Protein AF-A0A3E0G7Y0-F1 (afdb_monomer_lite)

Organism: NCBI:txid1045776

Radius of gyration: 15.61 Å; chains: 1; bounding box: 34×32×47 Å

Structure (mmCIF, N/CA/C/O backbone):
data_AF-A0A3E0G7Y0-F1
#
_entry.id   AF-A0A3E0G7Y0-F1
#
loop_
_atom_site.group_PDB
_atom_site.id
_atom_site.type_symbol
_atom_site.label_atom_id
_atom_site.label_alt_id
_atom_site.label_comp_id
_atom_site.label_asym_id
_atom_site.label_entity_id
_atom_site.label_seq_id
_atom_site.pdbx_PDB_ins_code
_atom_site.Cartn_x
_atom_site.Cartn_y
_atom_site.Cartn_z
_atom_site.occupancy
_atom_site.B_iso_or_equiv
_atom_site.auth_seq_id
_atom_site.auth_comp_id
_atom_site.auth_asym_id
_atom_site.auth_atom_id
_atom_site.pdbx_PDB_model_num
ATOM 1 N N . MET A 1 1 ? -2.783 -19.690 -9.354 1.00 40.16 1 MET A N 1
ATOM 2 C CA . MET A 1 1 ? -3.882 -18.804 -8.920 1.00 40.16 1 MET A CA 1
ATOM 3 C C . MET A 1 1 ? -3.302 -17.418 -8.738 1.00 40.16 1 MET A C 1
ATOM 5 O O . MET A 1 1 ? -2.464 -17.241 -7.866 1.00 40.16 1 MET A O 1
ATOM 9 N N . THR A 1 2 ? -3.660 -16.479 -9.604 1.00 47.41 2 THR A N 1
ATOM 10 C CA . THR A 1 2 ? -3.319 -15.061 -9.457 1.00 47.41 2 THR A CA 1
ATOM 11 C C . THR A 1 2 ? -4.355 -14.449 -8.523 1.00 47.41 2 THR A C 1
ATOM 13 O O . THR A 1 2 ? -5.534 -14.386 -8.861 1.00 47.41 2 THR A O 1
ATOM 16 N N . TYR A 1 3 ? -3.946 -14.076 -7.313 1.00 53.06 3 TYR A N 1
ATOM 17 C CA . TYR A 1 3 ? -4.807 -13.318 -6.411 1.00 53.06 3 TYR A CA 1
ATOM 18 C C . TYR A 1 3 ? -4.875 -11.885 -6.941 1.00 53.06 3 TYR A C 1
ATOM 20 O O . TYR A 1 3 ? -3.889 -11.155 -6.871 1.00 53.06 3 TYR A O 1
ATOM 28 N N . HIS A 1 4 ? -6.009 -11.503 -7.529 1.00 61.38 4 HIS A N 1
ATOM 29 C CA . HIS A 1 4 ? -6.236 -10.122 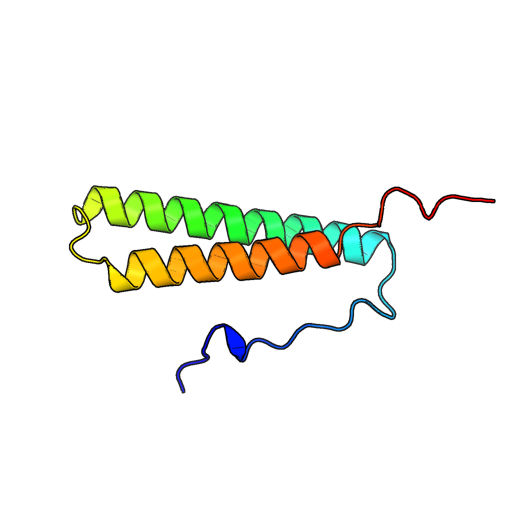-7.949 1.00 61.38 4 HIS A CA 1
ATOM 30 C C . HIS A 1 4 ? -6.431 -9.240 -6.714 1.00 61.38 4 HIS A C 1
ATOM 32 O O . HIS A 1 4 ? -6.992 -9.686 -5.713 1.00 61.38 4 HIS A O 1
ATOM 38 N N . LEU A 1 5 ? -5.990 -7.986 -6.779 1.00 59.22 5 LEU A N 1
ATOM 39 C CA . LEU A 1 5 ? -6.084 -7.032 -5.669 1.00 59.22 5 LEU A CA 1
ATOM 40 C C . LEU A 1 5 ? -7.504 -6.912 -5.099 1.00 59.22 5 LEU A C 1
ATOM 42 O O . LEU A 1 5 ? -7.684 -6.879 -3.881 1.00 59.22 5 LEU A O 1
ATOM 46 N N . ASP A 1 6 ? -8.504 -6.980 -5.973 1.00 57.16 6 ASP A N 1
ATOM 47 C CA . ASP A 1 6 ? -9.926 -6.911 -5.623 1.00 57.16 6 ASP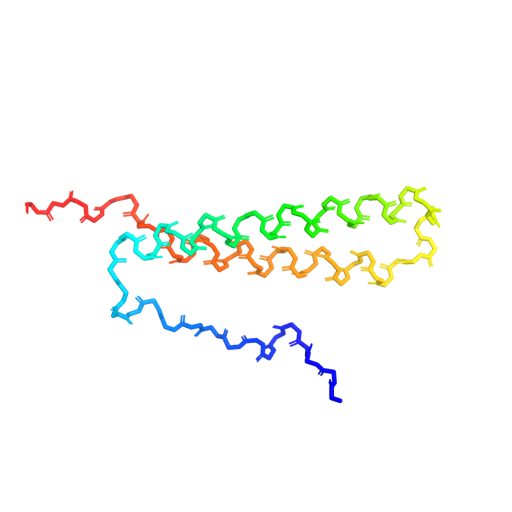 A CA 1
ATOM 48 C C . ASP A 1 6 ? -10.435 -8.142 -4.856 1.00 57.16 6 ASP A C 1
ATOM 50 O O . ASP A 1 6 ? -11.496 -8.103 -4.236 1.00 57.16 6 ASP A O 1
ATOM 54 N N . THR A 1 7 ? -9.675 -9.241 -4.869 1.00 59.44 7 THR A N 1
ATOM 55 C CA . THR A 1 7 ? -10.005 -10.485 -4.154 1.00 59.44 7 THR A CA 1
ATOM 56 C C . THR A 1 7 ? -9.434 -10.536 -2.743 1.00 59.44 7 THR A C 1
ATOM 58 O O . THR A 1 7 ? -9.797 -11.422 -1.967 1.00 59.44 7 THR A O 1
ATOM 61 N N . LEU A 1 8 ? -8.555 -9.596 -2.374 1.00 62.59 8 LEU A N 1
ATOM 62 C CA . LEU A 1 8 ? -8.065 -9.508 -1.006 1.00 62.59 8 LEU A CA 1
ATOM 63 C C . LEU A 1 8 ? -9.256 -9.186 -0.100 1.00 62.59 8 LEU A C 1
ATOM 65 O O . LEU A 1 8 ? -9.844 -8.109 -0.202 1.00 62.59 8 LEU A O 1
ATOM 69 N N . ALA A 1 9 ? -9.600 -10.097 0.809 1.00 63.44 9 ALA A N 1
ATOM 70 C CA . ALA A 1 9 ? -10.658 -9.868 1.783 1.00 63.44 9 ALA A CA 1
ATOM 71 C C . ALA A 1 9 ? -10.421 -8.544 2.533 1.00 63.44 9 ALA A C 1
ATOM 73 O O . ALA A 1 9 ? -9.278 -8.180 2.828 1.00 63.44 9 ALA A O 1
ATOM 74 N N . HIS A 1 10 ? -11.503 -7.816 2.808 1.00 65.31 10 HIS A N 1
ATOM 75 C CA . HIS A 1 10 ? -11.500 -6.678 3.720 1.00 65.31 10 HIS A CA 1
ATOM 76 C C . HIS A 1 10 ? -11.706 -7.255 5.119 1.00 65.31 10 HIS A C 1
ATOM 78 O O . HIS A 1 10 ? -12.833 -7.660 5.416 1.00 65.31 10 HIS A O 1
ATOM 84 N N . PRO A 1 11 ? -10.661 -7.370 5.957 1.00 66.12 11 PRO A N 1
ATOM 85 C CA . PRO A 1 11 ? -10.855 -7.921 7.285 1.00 66.12 11 PRO A CA 1
ATOM 86 C C . PRO A 1 11 ? -11.826 -7.001 8.036 1.00 66.12 11 PRO A C 1
ATOM 88 O O . PRO A 1 11 ? -11.712 -5.775 7.908 1.00 66.12 11 PRO A O 1
ATOM 91 N N . PRO A 1 12 ? -12.810 -7.554 8.763 1.00 69.50 12 PRO A N 1
ATOM 92 C CA . PRO A 1 12 ? -13.746 -6.739 9.517 1.00 69.50 12 PRO A CA 1
ATOM 93 C C . PRO A 1 12 ? -12.974 -5.854 10.501 1.00 69.50 12 PRO A C 1
ATOM 95 O O . PRO A 1 12 ? -12.043 -6.300 11.168 1.00 69.50 12 PRO A O 1
ATOM 98 N N . VAL A 1 13 ? -13.343 -4.575 10.545 1.00 72.06 13 VAL A N 1
ATOM 99 C CA . VAL A 1 13 ? -12.856 -3.632 11.568 1.00 72.06 13 VAL A CA 1
ATOM 100 C C . VAL A 1 13 ? -13.604 -3.862 12.885 1.00 72.06 13 VAL A C 1
ATOM 102 O O . VAL A 1 13 ? -13.085 -3.577 13.963 1.00 72.06 13 VAL A O 1
ATOM 105 N N . ASP A 1 14 ? -14.814 -4.412 12.783 1.00 73.44 14 ASP A N 1
ATOM 106 C CA . ASP A 1 14 ? -15.674 -4.748 13.906 1.00 73.44 14 ASP A CA 1
ATOM 107 C C . ASP A 1 14 ? -15.028 -5.848 14.756 1.00 73.44 14 ASP A C 1
ATOM 109 O O . ASP A 1 14 ? -14.615 -6.890 14.247 1.00 73.44 14 ASP A O 1
ATOM 113 N N . GLY A 1 15 ? -14.936 -5.604 16.063 1.00 76.50 15 GLY A N 1
ATOM 114 C CA . GLY A 1 15 ? -14.336 -6.531 17.027 1.00 76.50 15 GLY A CA 1
ATOM 115 C C . GLY A 1 15 ? -12.854 -6.295 17.327 1.00 76.50 15 GLY A C 1
ATOM 116 O O . GLY A 1 15 ? -12.346 -6.905 18.263 1.00 76.50 15 GLY A O 1
ATOM 117 N N . LEU A 1 16 ? -12.174 -5.392 16.610 1.00 83.75 16 LEU A N 1
ATOM 118 C CA . LEU A 1 16 ? -10.797 -5.001 16.925 1.00 83.75 16 LEU A CA 1
ATOM 119 C C . LEU A 1 16 ? -10.755 -3.871 17.956 1.00 83.75 16 LEU A C 1
ATOM 121 O O . LEU A 1 16 ? -11.490 -2.882 17.855 1.00 83.75 16 LEU A O 1
ATOM 125 N N . SER A 1 17 ? -9.844 -3.981 18.921 1.00 89.00 17 SER A N 1
ATOM 126 C CA . SER A 1 17 ? -9.577 -2.910 19.879 1.00 89.00 17 SER A CA 1
ATOM 127 C C . SER A 1 17 ? -8.952 -1.684 19.192 1.00 89.00 17 SER A C 1
ATOM 129 O O . SER A 1 17 ? -8.310 -1.814 18.143 1.00 89.00 17 SER A O 1
ATOM 131 N N . PRO A 1 18 ? -9.064 -0.480 19.787 1.00 88.00 18 PRO A N 1
ATOM 132 C CA . PRO A 1 18 ? -8.422 0.720 19.246 1.00 88.00 18 PRO A CA 1
ATOM 133 C C . PRO A 1 18 ? -6.917 0.545 18.995 1.00 88.00 18 PRO A C 1
ATOM 135 O O . PRO A 1 18 ? -6.416 0.954 17.954 1.00 88.00 18 PRO A O 1
ATOM 138 N N . ARG A 1 19 ? -6.210 -0.149 19.896 1.00 88.75 19 ARG A N 1
ATOM 139 C CA . ARG A 1 19 ? -4.767 -0.397 19.774 1.00 88.75 19 ARG A CA 1
ATOM 140 C C . ARG A 1 19 ? -4.421 -1.344 18.624 1.00 88.75 19 ARG A C 1
ATOM 142 O O . ARG A 1 19 ? -3.440 -1.118 17.923 1.00 88.75 19 ARG A O 1
ATOM 149 N N . GLU A 1 20 ? -5.206 -2.401 18.419 1.00 89.44 20 GLU A N 1
ATOM 150 C CA . GLU A 1 20 ? -5.016 -3.317 17.283 1.00 89.44 20 GLU A CA 1
ATOM 151 C C . GLU A 1 20 ? -5.276 -2.605 15.958 1.00 89.44 20 GLU A C 1
ATOM 153 O O . GLU A 1 20 ? -4.521 -2.771 15.001 1.00 89.44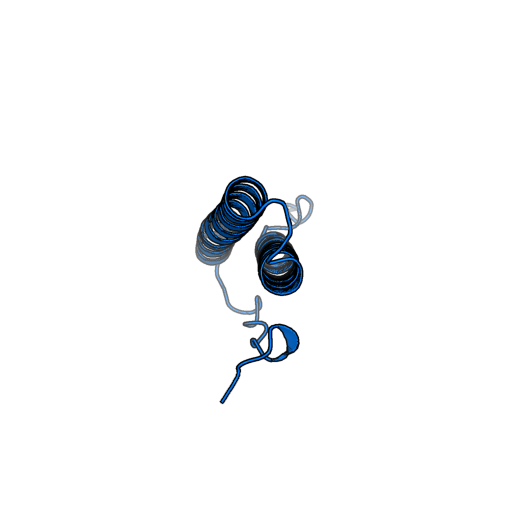 20 GLU A O 1
ATOM 158 N N . ARG A 1 21 ? -6.305 -1.756 15.922 1.00 89.06 21 ARG A N 1
ATOM 159 C CA . ARG A 1 21 ? -6.617 -0.913 14.769 1.00 89.06 21 ARG A CA 1
ATOM 160 C C . ARG A 1 21 ? -5.491 0.069 14.450 1.00 89.06 21 ARG A C 1
ATOM 162 O O . ARG A 1 21 ? -5.093 0.164 13.295 1.00 89.06 21 ARG A O 1
ATOM 169 N N . GLU A 1 22 ? -4.951 0.763 15.447 1.00 91.38 22 GLU A N 1
ATOM 170 C CA . GLU A 1 22 ? -3.796 1.656 15.273 1.00 91.38 22 GLU A CA 1
ATOM 171 C C . GLU A 1 22 ? -2.557 0.907 14.770 1.00 91.38 22 GLU A C 1
ATOM 173 O O . GLU A 1 22 ? -1.897 1.369 13.838 1.00 91.38 22 GLU A O 1
ATOM 178 N N . CYS A 1 23 ? -2.269 -0.269 15.339 1.00 90.69 23 CYS A N 1
ATOM 179 C CA . CYS A 1 23 ? -1.156 -1.114 14.911 1.00 90.69 23 CYS A CA 1
ATOM 180 C C . CYS A 1 23 ? -1.298 -1.508 13.433 1.00 90.69 23 CYS A C 1
ATOM 182 O O . CYS A 1 23 ? -0.409 -1.231 12.630 1.00 90.69 23 CYS A O 1
ATOM 184 N N . LEU A 1 24 ? -2.459 -2.049 13.047 1.00 89.81 24 LEU A N 1
ATOM 185 C CA . LEU A 1 24 ? -2.742 -2.441 11.665 1.00 89.81 24 LEU A CA 1
ATOM 186 C C . LEU A 1 24 ? -2.726 -1.247 10.706 1.00 89.81 24 LEU A C 1
ATOM 188 O O . LEU A 1 24 ? -2.198 -1.356 9.602 1.00 89.81 24 LEU A O 1
ATOM 192 N N . ALA A 1 25 ? -3.271 -0.095 11.109 1.00 91.25 25 ALA A N 1
ATOM 193 C CA . ALA A 1 25 ? -3.217 1.123 10.305 1.00 91.25 25 ALA A CA 1
ATOM 194 C C . ALA A 1 25 ? -1.768 1.551 10.027 1.00 91.25 25 ALA A C 1
ATOM 196 O O . ALA A 1 25 ? -1.437 1.921 8.897 1.00 91.25 25 ALA A O 1
ATOM 197 N N . SER A 1 26 ? -0.905 1.479 11.043 1.00 93.75 26 SER A N 1
ATOM 198 C CA . SER A 1 26 ? 0.519 1.796 10.927 1.00 93.75 26 SER A CA 1
ATOM 199 C C . SER A 1 26 ? 1.239 0.813 10.001 1.00 93.75 26 SER A C 1
ATOM 201 O O . SER A 1 26 ? 1.858 1.230 9.021 1.00 93.75 26 SER A O 1
ATOM 203 N N . GLU A 1 27 ? 1.088 -0.493 10.234 1.00 94.25 27 GLU A N 1
ATOM 204 C CA . GLU A 1 27 ? 1.722 -1.536 9.418 1.00 94.25 27 GLU A CA 1
ATOM 205 C C . GLU A 1 27 ? 1.292 -1.461 7.948 1.00 94.25 27 GLU A C 1
ATOM 207 O O . GLU A 1 27 ? 2.130 -1.500 7.045 1.00 94.25 27 GLU A O 1
ATOM 212 N N . LEU A 1 28 ? -0.004 -1.27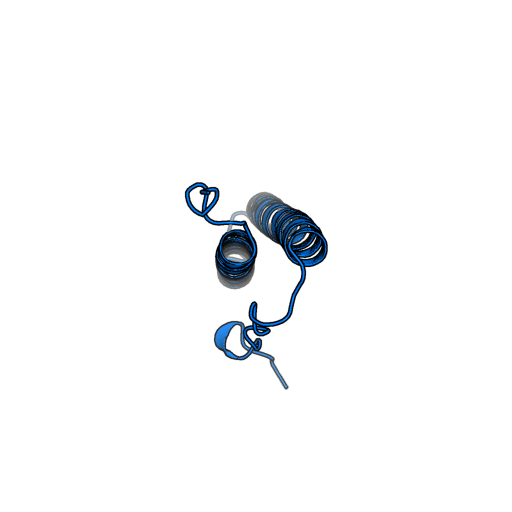8 7.683 1.00 92.19 28 LEU A N 1
ATOM 213 C CA . LEU A 1 28 ? -0.513 -1.128 6.319 1.00 92.19 28 LEU A CA 1
ATOM 214 C C . LEU A 1 28 ? 0.013 0.152 5.657 1.00 92.19 28 LEU A C 1
ATOM 216 O O . LEU A 1 28 ? 0.363 0.125 4.479 1.00 92.19 28 LEU A O 1
ATOM 220 N N . SER A 1 29 ? 0.131 1.256 6.399 1.00 94.12 29 SER A N 1
ATOM 221 C CA . SER A 1 29 ? 0.716 2.492 5.860 1.00 94.12 29 SER A CA 1
ATOM 222 C C . SER A 1 29 ? 2.173 2.283 5.433 1.00 94.12 29 SER A C 1
ATOM 224 O O . SER A 1 29 ? 2.561 2.727 4.353 1.00 94.12 29 SER A O 1
ATOM 226 N N . VAL A 1 30 ? 2.964 1.543 6.219 1.00 96.38 30 VAL A N 1
ATOM 227 C CA . VAL A 1 30 ? 4.345 1.177 5.854 1.00 96.38 30 VAL A CA 1
ATOM 228 C C . VAL A 1 30 ? 4.375 0.350 4.566 1.00 96.38 30 VAL A C 1
ATOM 230 O O . VAL A 1 30 ? 5.174 0.634 3.673 1.00 96.38 30 VAL A O 1
ATOM 233 N N . VAL A 1 31 ? 3.481 -0.632 4.424 1.00 94.88 31 VAL A N 1
ATOM 234 C CA . VAL A 1 31 ? 3.391 -1.459 3.208 1.00 94.88 31 VAL A CA 1
ATOM 235 C C . VAL A 1 31 ? 3.018 -0.621 1.981 1.00 94.88 31 VAL A C 1
ATOM 237 O O . VAL A 1 31 ? 3.635 -0.779 0.926 1.00 94.88 31 VAL A O 1
ATOM 240 N N . ALA A 1 32 ? 2.050 0.292 2.104 1.00 94.75 32 ALA A N 1
ATOM 241 C CA . ALA A 1 32 ? 1.650 1.178 1.011 1.00 94.75 32 ALA A CA 1
ATOM 242 C C . ALA A 1 32 ? 2.806 2.087 0.556 1.00 94.75 32 ALA A C 1
ATOM 244 O O . ALA A 1 32 ? 3.037 2.240 -0.645 1.00 94.75 32 ALA A O 1
ATOM 245 N N . ILE A 1 33 ? 3.567 2.649 1.501 1.00 96.19 33 ILE A N 1
ATOM 246 C CA . ILE A 1 33 ? 4.752 3.467 1.205 1.00 96.19 33 ILE A CA 1
ATOM 247 C C . ILE A 1 33 ? 5.804 2.633 0.469 1.00 96.19 33 ILE A C 1
ATOM 249 O O . ILE A 1 33 ? 6.230 3.016 -0.621 1.00 96.19 33 ILE A O 1
ATOM 253 N N . ALA A 1 34 ? 6.157 1.459 0.998 1.00 96.69 34 ALA A N 1
ATOM 254 C CA . ALA A 1 34 ? 7.154 0.583 0.387 1.00 96.69 34 ALA A CA 1
ATOM 255 C C . ALA A 1 34 ? 6.768 0.152 -1.042 1.00 96.69 34 ALA A C 1
ATOM 257 O O . ALA A 1 34 ? 7.626 0.062 -1.924 1.00 96.69 34 ALA A O 1
ATOM 258 N N . ALA A 1 35 ? 5.478 -0.086 -1.298 1.00 95.94 35 ALA A N 1
ATOM 259 C CA . ALA A 1 35 ? 4.974 -0.406 -2.632 1.00 95.94 35 ALA A CA 1
ATOM 260 C C . ALA A 1 35 ? 5.130 0.772 -3.614 1.00 95.94 35 ALA A C 1
ATOM 262 O O . ALA A 1 35 ? 5.614 0.569 -4.731 1.00 95.94 35 ALA A O 1
ATOM 263 N N . ARG A 1 36 ? 4.809 2.007 -3.194 1.00 96.44 36 ARG A N 1
ATOM 264 C CA . ARG A 1 36 ? 5.017 3.219 -4.016 1.00 96.44 36 ARG A CA 1
ATOM 265 C C . ARG A 1 36 ? 6.490 3.465 -4.307 1.00 96.44 36 ARG A C 1
ATOM 267 O O . ARG A 1 36 ? 6.851 3.741 -5.449 1.00 96.44 36 ARG A O 1
ATOM 274 N N . GLU A 1 37 ? 7.348 3.329 -3.300 1.00 97.25 37 GLU A N 1
ATOM 275 C CA . GLU A 1 37 ? 8.796 3.460 -3.475 1.00 97.25 37 GLU A CA 1
ATOM 276 C C . GLU A 1 37 ? 9.323 2.426 -4.470 1.00 97.25 37 GLU A C 1
ATOM 278 O O . GLU A 1 37 ? 10.093 2.760 -5.372 1.00 97.25 37 GLU A O 1
ATOM 283 N N . ARG A 1 38 ? 8.851 1.177 -4.377 1.00 95.81 38 ARG A N 1
ATOM 284 C CA . ARG A 1 38 ? 9.227 0.127 -5.326 1.00 95.81 38 ARG A CA 1
ATOM 285 C C . ARG A 1 38 ? 8.761 0.438 -6.748 1.00 95.81 38 ARG A C 1
ATOM 287 O O . ARG A 1 38 ? 9.534 0.210 -7.678 1.00 95.81 38 ARG A O 1
ATOM 294 N N . ALA A 1 39 ? 7.554 0.977 -6.920 1.00 94.38 39 ALA A N 1
ATOM 295 C CA . ALA A 1 39 ? 7.057 1.432 -8.218 1.00 94.38 39 ALA A CA 1
ATOM 296 C C . ALA A 1 39 ? 7.941 2.552 -8.798 1.00 94.38 39 ALA A C 1
ATOM 298 O O . ALA A 1 39 ? 8.309 2.494 -9.971 1.00 94.38 39 ALA A O 1
ATOM 299 N N . GLY A 1 40 ? 8.351 3.520 -7.971 1.00 92.31 40 GLY A N 1
ATOM 300 C CA . GLY A 1 40 ? 9.265 4.596 -8.365 1.00 92.31 40 GLY A CA 1
ATOM 301 C C . GLY A 1 40 ? 10.648 4.088 -8.782 1.00 92.31 40 GLY A C 1
ATOM 302 O O . GLY A 1 40 ? 11.159 4.473 -9.834 1.00 92.31 40 GLY A O 1
ATOM 303 N N . VAL A 1 41 ? 11.228 3.162 -8.011 1.00 95.12 41 VAL A N 1
ATOM 304 C CA . VAL A 1 41 ? 12.501 2.504 -8.357 1.00 95.12 41 VAL A CA 1
ATOM 305 C C . VAL A 1 41 ? 12.385 1.750 -9.680 1.00 95.12 41 VAL A C 1
ATOM 307 O O . VAL A 1 41 ? 13.270 1.855 -10.526 1.00 95.12 41 VAL A O 1
ATOM 310 N N . LEU A 1 42 ? 11.294 1.009 -9.884 1.00 93.44 42 LEU A N 1
ATOM 311 C CA . LEU A 1 42 ? 11.070 0.253 -11.114 1.00 93.44 42 LEU A CA 1
ATOM 312 C C . LEU A 1 42 ? 10.885 1.177 -12.326 1.00 93.44 42 LEU A C 1
ATOM 314 O O . LEU A 1 42 ? 11.432 0.907 -13.394 1.00 93.44 42 LEU A O 1
ATOM 318 N N . PHE A 1 43 ? 10.170 2.292 -12.159 1.00 92.69 43 PHE A N 1
ATOM 319 C CA . PHE A 1 43 ? 10.037 3.314 -13.193 1.00 92.69 43 PHE A CA 1
ATOM 320 C C . PHE A 1 43 ? 11.395 3.898 -13.587 1.00 92.69 43 PHE A C 1
ATOM 322 O O . PHE A 1 43 ? 11.697 3.961 -14.778 1.00 92.69 43 PHE A O 1
ATOM 329 N N . ALA A 1 44 ? 12.232 4.253 -12.608 1.00 92.69 44 ALA A N 1
ATOM 330 C CA . ALA A 1 44 ? 13.570 4.787 -12.852 1.00 92.69 44 ALA A CA 1
ATOM 331 C C . ALA A 1 44 ? 14.508 3.760 -13.513 1.00 92.69 44 ALA A C 1
ATOM 333 O O . ALA A 1 44 ? 15.262 4.111 -14.414 1.00 92.69 44 ALA A O 1
ATOM 334 N N . ALA A 1 45 ? 14.447 2.491 -13.098 1.00 92.81 45 ALA A N 1
ATOM 335 C CA . ALA A 1 45 ? 15.317 1.433 -13.614 1.00 92.81 45 ALA A CA 1
ATOM 336 C C . ALA A 1 45 ? 14.928 0.948 -15.020 1.00 92.81 45 ALA A C 1
ATOM 338 O O . ALA A 1 45 ? 15.787 0.511 -15.783 1.00 92.81 45 ALA A O 1
ATOM 339 N N . CYS A 1 46 ? 13.637 0.988 -15.360 1.00 89.88 46 CYS A N 1
ATOM 340 C CA . CYS A 1 46 ? 13.125 0.476 -16.632 1.00 89.88 46 CYS A CA 1
ATOM 341 C C . CYS A 1 46 ? 12.651 1.572 -17.595 1.00 89.88 46 CYS A C 1
ATOM 343 O O . CYS A 1 46 ? 12.158 1.237 -18.671 1.00 89.88 46 CYS A O 1
ATOM 345 N N . GLU A 1 47 ? 12.757 2.853 -17.229 1.00 85.94 47 GLU A N 1
ATOM 346 C CA . GLU A 1 47 ? 12.256 4.000 -18.010 1.00 85.94 47 GLU A CA 1
ATOM 347 C C . GLU A 1 47 ? 10.785 3.820 -18.429 1.00 85.94 47 GLU A C 1
ATOM 349 O O . GLU A 1 47 ? 10.393 4.073 -19.566 1.00 85.94 47 GLU A O 1
ATOM 354 N N . GLY A 1 48 ? 9.961 3.270 -17.533 1.00 74.75 48 GLY A N 1
ATOM 355 C CA . GLY A 1 48 ? 8.549 2.996 -17.819 1.00 74.75 48 GLY A CA 1
ATOM 356 C C . GLY A 1 48 ? 8.273 1.802 -18.747 1.00 74.75 48 GLY A C 1
ATOM 357 O O . GLY A 1 48 ? 7.110 1.483 -18.977 1.00 74.75 48 GLY A O 1
ATOM 358 N N . ARG A 1 49 ? 9.288 1.062 -19.221 1.00 84.19 49 ARG A N 1
ATOM 359 C CA . ARG A 1 49 ? 9.093 -0.159 -20.038 1.00 84.19 49 ARG A CA 1
ATOM 360 C C . ARG A 1 49 ? 8.366 -1.286 -19.299 1.00 84.19 49 ARG A C 1
ATOM 362 O O . ARG A 1 49 ? 7.804 -2.172 -19.931 1.00 84.19 49 ARG A O 1
ATOM 369 N N . ALA A 1 50 ? 8.333 -1.226 -17.970 1.00 90.75 50 ALA A N 1
ATOM 370 C CA . ALA A 1 50 ? 7.550 -2.103 -17.104 1.00 90.75 50 ALA A CA 1
ATOM 371 C C . ALA A 1 50 ? 6.212 -1.459 -16.674 1.00 90.75 50 ALA A C 1
ATOM 373 O O . ALA A 1 50 ? 5.793 -1.619 -15.529 1.00 90.75 50 ALA A O 1
ATOM 374 N N . ALA A 1 51 ? 5.555 -0.709 -17.571 1.00 89.69 51 ALA A N 1
ATOM 375 C CA . ALA A 1 51 ? 4.373 0.107 -17.267 1.00 89.69 51 ALA A CA 1
ATOM 376 C C . ALA A 1 51 ? 3.277 -0.648 -16.497 1.00 89.69 51 ALA A C 1
ATOM 378 O O . ALA A 1 51 ? 2.749 -0.119 -15.523 1.00 89.69 51 ALA A O 1
ATOM 379 N N . LEU A 1 52 ? 2.983 -1.895 -16.887 1.00 90.38 52 LEU A N 1
ATOM 380 C CA . LEU A 1 52 ? 1.979 -2.718 -16.208 1.00 90.38 52 LEU A CA 1
ATOM 381 C C . LEU A 1 52 ? 2.361 -3.006 -14.749 1.00 90.38 52 LEU A C 1
ATOM 383 O O . LEU A 1 52 ? 1.564 -2.760 -13.855 1.00 90.38 52 LEU A O 1
ATOM 387 N N . ALA A 1 53 ? 3.591 -3.457 -14.493 1.00 89.38 53 ALA A N 1
ATOM 388 C CA . ALA A 1 53 ? 4.046 -3.778 -13.138 1.00 89.38 53 ALA A CA 1
ATOM 389 C C . ALA A 1 53 ? 4.113 -2.533 -12.235 1.00 89.38 53 ALA A C 1
ATOM 391 O O . ALA A 1 53 ? 3.813 -2.603 -11.045 1.00 89.38 53 ALA A O 1
ATOM 392 N N . ILE A 1 54 ? 4.485 -1.381 -12.801 1.00 91.81 54 ILE A N 1
ATOM 393 C CA . ILE A 1 54 ? 4.488 -0.093 -12.094 1.00 91.81 54 ILE A CA 1
ATOM 394 C C . ILE A 1 54 ? 3.056 0.304 -11.720 1.00 91.81 54 ILE A C 1
ATOM 396 O O . ILE A 1 54 ? 2.812 0.704 -10.582 1.00 91.81 54 ILE A O 1
ATOM 400 N N . HIS A 1 55 ? 2.115 0.163 -12.656 1.00 92.19 55 HIS A N 1
ATOM 401 C CA . HIS A 1 55 ? 0.704 0.448 -12.418 1.00 92.19 55 HIS A CA 1
ATOM 402 C C . HIS A 1 55 ? 0.104 -0.482 -11.355 1.00 92.19 55 HIS A C 1
ATOM 404 O O . HIS A 1 55 ? -0.508 0.003 -10.409 1.00 92.19 55 HIS A O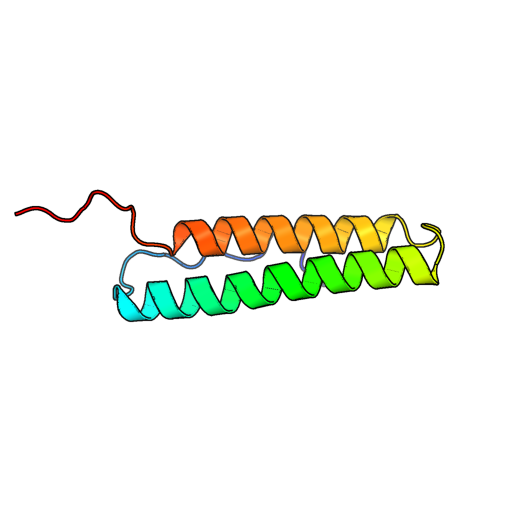 1
ATOM 410 N N . GLU A 1 56 ? 0.348 -1.793 -11.437 1.00 91.69 56 GLU A N 1
ATOM 411 C CA . GLU A 1 56 ? -0.145 -2.762 -10.449 1.00 91.69 56 GLU A CA 1
ATOM 412 C C . GLU A 1 56 ? 0.402 -2.496 -9.036 1.00 91.69 56 GLU A C 1
ATOM 414 O O . GLU A 1 56 ? -0.337 -2.605 -8.057 1.00 91.69 56 GLU A O 1
ATOM 419 N N . LEU A 1 57 ? 1.673 -2.096 -8.909 1.00 93.00 57 LEU A N 1
ATOM 420 C CA . LEU A 1 57 ? 2.259 -1.707 -7.621 1.00 93.00 57 LEU A CA 1
ATOM 421 C C . LEU A 1 57 ? 1.633 -0.426 -7.054 1.00 93.00 57 LEU A C 1
ATOM 423 O O . LEU A 1 57 ? 1.433 -0.330 -5.842 1.00 93.00 57 LEU A O 1
ATOM 427 N N . ALA A 1 58 ? 1.320 0.547 -7.911 1.00 92.25 58 ALA A N 1
ATOM 428 C CA . ALA A 1 58 ? 0.651 1.777 -7.499 1.00 92.25 58 ALA A CA 1
ATOM 429 C C . ALA A 1 58 ? -0.792 1.508 -7.034 1.00 92.25 58 ALA A C 1
ATOM 431 O O . ALA A 1 58 ? -1.167 1.931 -5.940 1.00 92.25 58 ALA A O 1
ATOM 432 N N . GLU A 1 59 ? -1.563 0.729 -7.798 1.00 92.19 59 GLU A N 1
ATOM 433 C CA . GLU A 1 59 ? -2.923 0.311 -7.426 1.00 92.19 59 GLU A CA 1
ATOM 434 C C . GLU A 1 59 ? -2.934 -0.487 -6.115 1.00 92.19 59 GLU A C 1
ATOM 436 O O . GLU A 1 59 ? -3.779 -0.264 -5.241 1.00 92.19 59 GLU A O 1
ATOM 441 N N . PHE A 1 60 ? -1.954 -1.378 -5.927 1.00 90.69 60 PHE A N 1
ATOM 442 C CA . PHE A 1 60 ? -1.782 -2.099 -4.668 1.00 90.69 60 PHE A CA 1
ATOM 443 C C . PHE A 1 60 ? -1.546 -1.143 -3.500 1.00 90.69 60 PHE A C 1
ATOM 445 O O . PHE A 1 60 ? -2.203 -1.264 -2.463 1.00 90.69 60 PHE A O 1
ATOM 452 N N . ALA A 1 61 ? -0.646 -0.173 -3.664 1.00 93.62 61 ALA A N 1
ATOM 453 C CA . ALA A 1 61 ? -0.378 0.805 -2.622 1.00 93.62 61 ALA A CA 1
ATOM 454 C C . ALA A 1 61 ? -1.630 1.605 -2.244 1.00 93.62 61 ALA A C 1
ATOM 456 O O . ALA A 1 61 ? -1.896 1.807 -1.059 1.00 93.62 61 ALA A O 1
ATOM 457 N N . ASP A 1 62 ? -2.432 2.017 -3.226 1.00 92.69 62 ASP A N 1
ATOM 458 C CA . ASP A 1 62 ? -3.658 2.775 -2.982 1.00 92.69 62 ASP A CA 1
ATOM 459 C C . ASP A 1 62 ? -4.739 1.930 -2.302 1.00 92.69 62 ASP A C 1
ATOM 461 O O . ASP A 1 62 ? -5.430 2.406 -1.395 1.00 92.69 62 ASP A O 1
ATOM 465 N N . LEU A 1 63 ? -4.874 0.654 -2.673 1.00 89.88 63 LEU A N 1
ATOM 466 C CA . LEU A 1 63 ? -5.741 -0.290 -1.966 1.00 89.88 63 LEU A CA 1
ATOM 467 C C . LEU A 1 63 ? -5.330 -0.424 -0.492 1.00 89.88 63 LEU A C 1
ATOM 469 O O . LEU A 1 63 ? -6.174 -0.313 0.401 1.00 89.88 63 LEU A O 1
ATOM 473 N N . VAL A 1 64 ? -4.043 -0.655 -0.231 1.00 90.50 64 VAL A N 1
ATOM 474 C CA . VAL A 1 64 ? -3.510 -0.831 1.125 1.00 90.50 64 VAL A CA 1
ATOM 475 C C . VAL A 1 64 ? -3.659 0.456 1.940 1.00 90.50 64 VAL A C 1
ATOM 477 O O . VAL A 1 64 ? -4.087 0.399 3.092 1.00 90.50 64 VAL A O 1
ATOM 480 N N . GLN A 1 65 ? -3.417 1.622 1.338 1.00 92.75 65 GLN A N 1
ATOM 481 C CA . GLN A 1 65 ? -3.601 2.912 2.001 1.00 92.75 65 GLN A CA 1
ATOM 482 C C . GLN A 1 65 ? -5.065 3.154 2.385 1.00 92.75 65 GLN A C 1
ATOM 484 O O . GLN A 1 65 ? -5.346 3.558 3.513 1.00 92.75 65 GLN A O 1
ATOM 489 N N . ARG A 1 66 ? -6.016 2.862 1.485 1.00 89.81 66 ARG A N 1
ATOM 490 C CA . ARG A 1 66 ? -7.455 2.951 1.789 1.00 89.81 66 ARG A CA 1
ATOM 491 C C . ARG A 1 66 ? -7.841 2.046 2.960 1.00 89.81 66 ARG A C 1
ATOM 493 O O . ARG A 1 66 ? -8.661 2.433 3.792 1.00 89.81 66 ARG A O 1
ATOM 500 N N . ARG A 1 67 ? -7.228 0.862 3.067 1.00 87.62 67 ARG A N 1
ATOM 501 C CA . ARG A 1 67 ? -7.417 -0.032 4.221 1.00 87.62 67 ARG A CA 1
ATOM 502 C C . ARG A 1 67 ? -6.841 0.564 5.495 1.00 87.62 67 ARG A C 1
ATOM 504 O O . ARG A 1 67 ? -7.551 0.586 6.492 1.00 87.62 67 ARG A O 1
ATOM 511 N N . ALA A 1 68 ? -5.616 1.087 5.456 1.00 90.44 68 ALA A N 1
ATOM 512 C CA . ALA A 1 68 ? -4.995 1.741 6.605 1.00 90.44 68 ALA A CA 1
ATOM 513 C C . ALA A 1 68 ? -5.891 2.855 7.174 1.00 90.44 68 ALA A C 1
ATOM 515 O O . ALA A 1 68 ? -6.174 2.869 8.371 1.00 90.44 68 ALA A O 1
ATOM 516 N N . THR A 1 69 ? -6.437 3.715 6.308 1.00 89.94 69 THR A N 1
ATOM 517 C CA . THR A 1 69 ? -7.383 4.773 6.698 1.00 89.94 69 THR A CA 1
ATOM 518 C C . THR A 1 69 ? -8.660 4.220 7.332 1.00 89.94 69 THR A C 1
ATOM 520 O O . THR A 1 69 ? -9.184 4.811 8.268 1.00 89.94 69 THR A O 1
ATOM 523 N N . ARG A 1 70 ? -9.158 3.061 6.885 1.00 87.88 70 ARG A N 1
ATOM 524 C CA . ARG A 1 70 ? -10.340 2.423 7.486 1.00 87.88 70 ARG A CA 1
ATOM 525 C C . ARG A 1 70 ? -10.080 1.913 8.909 1.00 87.88 70 ARG A C 1
ATOM 527 O O . ARG A 1 70 ? -11.006 1.867 9.718 1.00 87.88 70 ARG A O 1
ATOM 534 N N . TYR A 1 71 ? -8.843 1.521 9.215 1.00 87.12 71 TYR A N 1
ATOM 535 C CA . TYR A 1 71 ? -8.459 1.123 10.568 1.00 87.12 71 TYR A CA 1
ATOM 536 C C . TYR A 1 71 ? -8.281 2.321 11.496 1.00 87.12 71 TYR A C 1
ATOM 538 O O . TYR A 1 71 ? -8.596 2.190 12.679 1.00 87.12 71 TYR A O 1
ATOM 546 N N . GLN A 1 72 ? -7.869 3.485 10.985 1.00 85.94 72 GLN A N 1
ATOM 547 C CA . GLN A 1 72 ? -7.719 4.683 11.810 1.00 85.94 72 GLN A CA 1
ATOM 548 C C . GLN A 1 72 ? -9.024 5.013 12.557 1.00 85.94 72 GLN A C 1
ATOM 550 O O . GLN A 1 72 ? -10.126 4.840 12.017 1.00 85.94 72 GLN A O 1
ATOM 555 N N . PRO A 1 73 ? -8.937 5.426 13.830 1.00 71.88 73 PRO A N 1
ATOM 556 C CA . PRO A 1 73 ? -10.098 5.943 14.533 1.00 71.88 73 PRO A CA 1
ATOM 557 C C . PRO A 1 73 ? -10.605 7.195 13.807 1.00 71.88 73 PRO A C 1
ATOM 559 O O . PRO A 1 73 ? -9.819 8.028 13.363 1.00 71.88 73 PRO A O 1
ATOM 562 N N . ILE A 1 74 ? -11.926 7.331 13.676 1.00 70.88 74 ILE A N 1
ATOM 563 C CA . ILE A 1 74 ? -12.527 8.574 13.189 1.00 70.88 74 ILE A CA 1
ATOM 564 C C . ILE A 1 74 ? -12.287 9.608 14.292 1.00 70.88 74 ILE A C 1
ATOM 566 O O . ILE A 1 74 ? -12.855 9.488 15.383 1.00 70.88 74 ILE A O 1
ATOM 570 N N . GLU A 1 75 ? -11.421 10.592 14.043 1.00 55.06 75 GLU A N 1
ATOM 571 C CA . GLU A 1 75 ? -11.285 11.755 14.921 1.00 55.06 75 GLU A CA 1
ATOM 572 C C . GLU A 1 75 ? -12.661 12.431 15.021 1.00 55.06 75 GLU A C 1
ATOM 574 O O . GLU A 1 75 ? -13.142 13.056 14.079 1.00 55.06 75 GLU A O 1
ATOM 579 N N . GLY A 1 76 ? -13.355 12.207 16.139 1.00 52.41 76 GLY A N 1
ATOM 580 C CA . GLY A 1 76 ? -14.736 12.657 16.333 1.00 52.41 76 GLY A CA 1
ATOM 581 C C . GLY A 1 76 ? -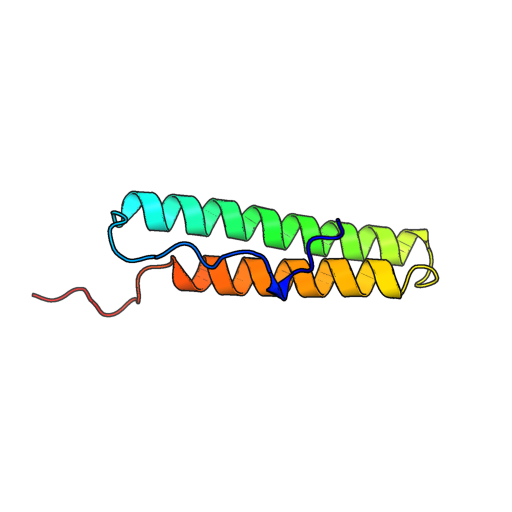15.591 11.760 17.228 1.00 52.41 76 GLY A C 1
ATOM 582 O O . GLY A 1 76 ? -16.555 12.244 17.808 1.00 52.41 76 GLY A O 1
ATOM 583 N N . THR A 1 77 ? -15.225 10.489 17.424 1.00 51.88 77 THR A N 1
ATOM 584 C CA . THR A 1 77 ? -15.936 9.576 18.352 1.00 51.88 77 THR A CA 1
ATOM 585 C C . THR A 1 77 ? -15.406 9.582 19.792 1.00 51.88 77 THR A C 1
ATOM 587 O O . THR A 1 77 ? -15.649 8.644 20.544 1.00 51.88 77 THR A O 1
ATOM 590 N N . SER A 1 78 ? -14.737 10.660 20.212 1.00 52.44 78 SER A N 1
ATOM 591 C CA . SER A 1 78 ? -14.585 10.974 21.638 1.00 52.44 78 SER A CA 1
ATOM 592 C C . SER A 1 78 ? -15.667 11.958 22.063 1.00 52.44 78 SER A C 1
ATOM 594 O O . SER A 1 78 ? -15.503 13.167 21.896 1.00 52.44 78 SER A O 1
ATOM 596 N N . ARG A 1 79 ? -16.766 11.433 22.613 1.00 38.28 79 ARG A N 1
ATOM 597 C CA . ARG A 1 79 ? -17.562 12.034 23.703 1.00 38.28 79 ARG A CA 1
ATOM 598 C C . ARG A 1 79 ? -18.729 11.109 24.071 1.00 38.28 79 ARG A C 1
ATOM 600 O O . ARG A 1 79 ? -19.281 10.499 23.155 1.00 38.28 79 ARG A O 1
ATOM 607 N N . PRO A 1 80 ? -19.200 11.081 25.330 1.00 47.12 80 PRO A N 1
ATOM 608 C CA . PRO A 1 80 ? -18.726 11.756 26.546 1.00 47.12 80 PRO A CA 1
ATOM 609 C C . PRO A 1 80 ? -17.901 10.866 27.490 1.00 47.12 80 PRO A C 1
ATOM 611 O O . PRO A 1 80 ? -18.043 9.625 27.430 1.00 47.12 80 PRO A O 1
#

Secondary structure (DSSP, 8-state):
----GGGS-----TT--HHHHHHHHHHHHHHHHHHHHHHHHHHHHHTTTTHHHHHHHHHHHHHHHHHHHHHS--TT----

Foldseek 3Di:
DDCQLVNPDLPDLPPDDLVRLLVLLVVLLVQLVVLLVVLVVCCVVVVCPPVVSSVSSNVNSVSSNVSSVVSHDDPPPDDD

pLDDT: mean 82.09, std 15.76, range [38.28, 97.25]

Sequence (80 aa):
MTYHLDTLAHPPVDGLSPRERECLASELSVVAIAARERAGVLFAACEGRAALAIHELAEFADLVQRRATRYQPIEGTSRP